Protein AF-X1BSR6-F1 (afdb_monomer_lite)

Structure (mmCIF, N/CA/C/O backbone):
data_AF-X1BSR6-F1
#
_entry.id   AF-X1BSR6-F1
#
loop_
_atom_site.group_PDB
_atom_site.id
_atom_site.type_symbol
_atom_site.label_atom_id
_atom_site.label_alt_id
_atom_site.label_comp_id
_atom_site.label_asym_id
_atom_site.label_entity_id
_atom_site.label_seq_id
_atom_site.pdbx_PDB_ins_code
_atom_site.Cartn_x
_atom_site.Cartn_y
_atom_site.Cartn_z
_atom_site.occupancy
_atom_site.B_iso_or_equiv
_atom_site.auth_seq_id
_atom_site.auth_comp_id
_atom_site.auth_asym_id
_atom_site.auth_atom_id
_atom_site.pdbx_PDB_model_num
ATOM 1 N N . MET A 1 1 ? 12.306 17.202 7.861 1.00 39.97 1 MET A N 1
ATOM 2 C CA . MET A 1 1 ? 11.579 16.830 6.628 1.00 39.97 1 MET A CA 1
ATOM 3 C C . MET A 1 1 ? 10.777 18.038 6.189 1.00 39.97 1 MET A C 1
ATOM 5 O O . MET A 1 1 ? 9.945 18.512 6.957 1.00 39.97 1 MET A O 1
ATOM 9 N N . GLU A 1 2 ? 11.117 18.583 5.027 1.00 38.56 2 GLU A N 1
ATOM 10 C CA . GLU A 1 2 ? 10.506 19.786 4.456 1.00 38.56 2 GLU A CA 1
ATOM 11 C C . GLU A 1 2 ? 9.180 19.428 3.772 1.00 38.56 2 GLU A C 1
ATOM 13 O O . GLU A 1 2 ? 9.033 18.335 3.227 1.00 38.56 2 GLU A O 1
ATOM 18 N N . MET A 1 3 ? 8.191 20.317 3.859 1.00 45.91 3 MET A N 1
ATOM 19 C CA . MET A 1 3 ? 6.842 20.101 3.336 1.00 45.91 3 MET A CA 1
ATOM 20 C C . MET A 1 3 ? 6.542 21.170 2.289 1.00 45.91 3 MET A C 1
ATOM 22 O O . MET A 1 3 ? 6.372 22.337 2.640 1.00 45.91 3 MET A O 1
ATOM 26 N N . GLU A 1 4 ? 6.420 20.769 1.027 1.00 50.41 4 GLU A N 1
ATOM 27 C CA . GLU A 1 4 ? 5.954 21.639 -0.051 1.00 50.41 4 GLU A CA 1
ATOM 28 C C . GLU A 1 4 ? 4.694 21.034 -0.685 1.00 50.41 4 GLU A C 1
ATOM 30 O O . GLU A 1 4 ? 4.683 19.892 -1.139 1.00 50.41 4 GLU A O 1
ATOM 35 N N . ASN A 1 5 ? 3.597 21.793 -0.681 1.00 53.84 5 ASN A N 1
ATOM 36 C CA . ASN A 1 5 ? 2.402 21.459 -1.454 1.00 53.84 5 ASN A CA 1
ATOM 37 C C . ASN A 1 5 ? 2.696 21.772 -2.932 1.00 53.84 5 ASN A C 1
ATOM 39 O O . ASN A 1 5 ? 3.247 22.833 -3.212 1.00 53.84 5 ASN A O 1
ATOM 43 N N . LEU A 1 6 ? 2.318 20.904 -3.877 1.00 49.25 6 LEU A N 1
ATOM 44 C CA . LEU A 1 6 ? 2.512 21.145 -5.316 1.00 49.25 6 LEU A CA 1
ATOM 45 C C . LEU A 1 6 ? 1.971 22.511 -5.751 1.00 49.25 6 LEU A C 1
ATOM 47 O O . LEU A 1 6 ? 2.647 23.224 -6.485 1.00 49.25 6 LEU A O 1
ATOM 51 N N . LEU A 1 7 ? 0.814 22.928 -5.230 1.00 49.25 7 LEU A N 1
ATOM 52 C CA . LEU A 1 7 ? 0.276 24.263 -5.488 1.00 49.25 7 LEU A CA 1
ATOM 53 C C . LEU A 1 7 ? 1.253 25.358 -5.031 1.00 49.25 7 LEU A C 1
ATOM 55 O O . LEU A 1 7 ? 1.513 26.293 -5.771 1.00 49.25 7 LEU A O 1
ATOM 59 N N . HIS A 1 8 ? 1.857 25.195 -3.854 1.00 51.88 8 HIS A N 1
ATOM 60 C CA . HIS A 1 8 ? 2.842 26.124 -3.300 1.00 51.88 8 HIS A CA 1
ATOM 61 C C . HIS A 1 8 ? 4.158 26.150 -4.096 1.00 51.88 8 HIS A C 1
ATOM 63 O O . HIS A 1 8 ? 4.793 27.198 -4.180 1.00 51.88 8 HIS A O 1
ATOM 69 N N . VAL A 1 9 ? 4.562 25.026 -4.699 1.00 59.09 9 VAL A N 1
ATOM 70 C CA . VAL A 1 9 ? 5.701 24.969 -5.633 1.00 59.09 9 VAL A CA 1
ATOM 71 C C . VAL A 1 9 ? 5.385 25.764 -6.900 1.00 59.09 9 VAL A C 1
ATOM 73 O O . VAL A 1 9 ? 6.207 26.558 -7.350 1.00 59.09 9 VAL A O 1
ATOM 76 N N . PHE A 1 10 ? 4.180 25.594 -7.449 1.00 47.69 10 PHE A N 1
ATOM 77 C CA . PHE A 1 10 ? 3.770 26.251 -8.690 1.00 47.69 10 PHE A CA 1
ATOM 78 C C . PHE A 1 10 ? 3.424 27.739 -8.527 1.00 47.69 10 PHE A C 1
ATOM 80 O O . PHE A 1 10 ? 3.534 28.486 -9.495 1.00 47.69 10 PHE A O 1
ATOM 87 N N . THR A 1 11 ? 3.034 28.197 -7.334 1.00 59.94 11 THR A N 1
ATOM 88 C CA . THR A 1 11 ? 2.651 29.600 -7.074 1.00 59.94 11 THR A CA 1
ATOM 89 C C . THR A 1 11 ? 3.748 30.422 -6.393 1.00 59.94 11 THR A C 1
ATOM 91 O O . THR A 1 11 ? 3.463 31.479 -5.831 1.00 59.94 11 THR A O 1
ATOM 94 N N . ARG A 1 12 ? 4.995 29.940 -6.363 1.00 52.12 12 ARG A N 1
ATOM 95 C CA . ARG A 1 12 ? 6.097 30.608 -5.661 1.00 52.12 12 ARG A CA 1
ATOM 96 C C . ARG A 1 12 ? 6.540 31.868 -6.416 1.00 52.12 12 ARG A C 1
ATOM 98 O O . ARG A 1 12 ? 7.368 31.801 -7.314 1.00 52.12 12 ARG A O 1
ATOM 105 N N . THR A 1 13 ? 6.003 33.017 -6.019 1.00 48.03 13 THR A N 1
ATOM 106 C CA . THR A 1 13 ? 6.520 34.353 -6.355 1.00 48.03 13 THR A CA 1
ATOM 107 C C . THR A 1 13 ? 7.184 34.937 -5.107 1.00 48.03 13 THR A C 1
ATOM 109 O O . THR A 1 13 ? 6.492 35.347 -4.183 1.00 48.03 13 THR A O 1
ATOM 112 N N . ASP A 1 14 ? 8.509 34.835 -5.077 1.00 52.19 14 ASP A N 1
ATOM 113 C CA . ASP A 1 14 ? 9.529 35.379 -4.169 1.00 52.19 14 ASP A CA 1
ATOM 114 C C . ASP A 1 14 ? 9.252 35.780 -2.697 1.00 52.19 14 ASP A C 1
ATOM 116 O O . ASP A 1 14 ? 8.376 36.560 -2.341 1.00 52.19 14 ASP A O 1
ATOM 120 N N . GLU A 1 15 ? 10.182 35.253 -1.886 1.00 49.81 15 GLU A N 1
ATOM 121 C CA . GLU A 1 15 ? 10.817 35.744 -0.656 1.00 49.81 15 GLU A CA 1
ATOM 122 C C . GLU A 1 15 ? 9.979 36.079 0.598 1.00 49.81 15 GLU A C 1
ATOM 124 O O . GLU A 1 15 ? 9.174 36.998 0.652 1.00 49.81 15 GLU A O 1
ATOM 129 N N . THR A 1 16 ? 10.337 35.388 1.694 1.00 46.22 16 THR A N 1
ATOM 130 C CA . THR A 1 16 ? 9.977 35.629 3.112 1.00 46.22 16 THR A CA 1
ATOM 131 C C . THR A 1 16 ? 8.720 34.950 3.678 1.00 46.22 16 THR A C 1
ATOM 133 O O . THR A 1 16 ? 7.820 35.573 4.235 1.00 46.22 16 THR A O 1
ATOM 136 N N . LYS A 1 17 ? 8.724 33.613 3.744 1.00 45.12 17 LYS A N 1
ATOM 137 C CA . LYS A 1 17 ? 8.027 32.911 4.840 1.00 45.12 17 LYS A CA 1
ATOM 138 C C . LYS A 1 17 ? 8.939 31.866 5.472 1.00 45.12 17 LYS A C 1
ATOM 140 O O . LYS A 1 17 ? 9.470 31.007 4.780 1.00 45.12 17 LYS A O 1
ATOM 145 N N . LYS A 1 18 ? 9.128 31.970 6.796 1.00 41.59 18 LYS A N 1
ATOM 146 C CA . LYS A 1 18 ? 9.916 31.027 7.606 1.00 41.59 18 LYS A CA 1
ATOM 147 C C . LYS A 1 18 ? 9.468 29.596 7.315 1.00 41.59 18 LYS A C 1
ATOM 149 O O . LYS A 1 18 ? 8.315 29.242 7.569 1.00 41.59 18 LYS A O 1
ATOM 154 N N . ILE A 1 19 ? 10.410 28.802 6.820 1.00 42.59 19 ILE A N 1
ATOM 155 C CA . ILE A 1 19 ? 10.279 27.362 6.625 1.00 42.59 19 ILE A CA 1
ATOM 156 C C . ILE A 1 19 ? 9.956 26.756 7.996 1.00 42.59 19 ILE A C 1
ATOM 158 O O . ILE A 1 19 ? 10.696 26.943 8.963 1.00 42.59 19 ILE A O 1
ATOM 162 N N . ARG A 1 20 ? 8.792 26.110 8.122 1.00 42.84 20 ARG A N 1
ATOM 163 C CA . ARG A 1 20 ? 8.399 25.429 9.361 1.00 42.84 20 ARG A CA 1
ATOM 164 C C . ARG A 1 20 ? 9.090 24.075 9.406 1.00 42.84 20 ARG A C 1
ATOM 166 O O . ARG A 1 20 ? 8.623 23.121 8.791 1.00 42.84 20 ARG A O 1
ATOM 173 N N . GLU A 1 21 ? 10.165 23.981 10.173 1.00 41.47 21 GLU A N 1
ATOM 174 C CA . GLU A 1 21 ? 10.734 22.689 10.539 1.00 41.47 21 GLU A CA 1
ATOM 175 C C . GLU A 1 21 ? 9.756 21.939 11.461 1.00 41.47 21 GLU A C 1
ATOM 177 O O . GLU A 1 21 ? 9.499 22.342 12.597 1.00 41.47 21 GLU A O 1
ATOM 182 N N . SER A 1 22 ? 9.169 20.845 10.966 1.00 44.88 22 SER A N 1
ATOM 183 C CA . SER A 1 22 ? 8.437 19.884 11.799 1.00 44.88 22 SER A CA 1
ATOM 184 C C . SER A 1 22 ? 9.415 18.833 12.314 1.00 44.88 22 SER A C 1
ATOM 186 O O . SER A 1 22 ? 9.932 18.026 11.544 1.00 44.88 22 SER A O 1
ATOM 188 N N . GLN A 1 23 ? 9.629 18.821 13.629 1.00 41.06 23 GLN A N 1
ATOM 189 C CA . GLN A 1 23 ? 10.448 17.824 14.330 1.00 41.06 23 GLN A CA 1
ATOM 190 C C . GLN A 1 23 ? 9.760 16.441 14.439 1.00 41.06 23 GLN A C 1
ATOM 192 O O . GLN A 1 23 ? 10.391 15.475 14.844 1.00 41.06 23 GLN A O 1
ATOM 197 N N . ASN A 1 24 ? 8.485 16.317 14.031 1.00 42.34 24 ASN A N 1
ATOM 198 C CA . ASN A 1 24 ? 7.654 15.114 14.229 1.00 42.34 24 ASN A CA 1
ATOM 199 C C . ASN A 1 24 ? 7.085 14.532 12.920 1.00 42.34 24 ASN A C 1
ATOM 201 O O . ASN A 1 24 ? 5.942 14.082 12.885 1.00 42.34 24 ASN A O 1
ATOM 205 N N . GLY A 1 25 ? 7.837 14.565 11.821 1.00 48.28 25 GLY A N 1
ATOM 206 C CA . GLY A 1 25 ? 7.368 13.994 10.554 1.00 48.28 25 GLY A CA 1
ATOM 207 C C . GLY A 1 25 ? 6.241 14.790 9.868 1.00 48.28 25 GLY A C 1
ATOM 208 O O . GLY A 1 25 ? 6.017 15.967 10.179 1.00 48.28 25 GLY A O 1
ATOM 209 N N . LEU A 1 26 ? 5.573 14.154 8.894 1.00 45.00 26 LEU A N 1
ATOM 210 C CA . LEU A 1 26 ? 4.470 14.716 8.097 1.00 45.00 26 LEU A CA 1
ATOM 211 C C . LEU A 1 26 ? 3.224 14.875 8.983 1.00 45.00 26 LEU A C 1
ATOM 213 O O . LEU A 1 26 ? 2.701 13.893 9.500 1.00 45.00 26 LEU A O 1
ATOM 217 N N . LYS A 1 27 ? 2.736 16.110 9.151 1.00 41.84 27 LYS A N 1
ATOM 218 C CA . LYS A 1 27 ? 1.511 16.410 9.907 1.00 41.84 27 LYS A CA 1
ATOM 219 C C . LYS A 1 27 ? 0.389 16.783 8.941 1.00 41.84 27 LYS A C 1
ATOM 221 O O . LYS A 1 27 ? 0.240 17.950 8.589 1.00 41.84 27 LYS A O 1
ATOM 226 N N . PHE A 1 28 ? -0.387 15.795 8.515 1.00 48.16 28 PHE A N 1
ATOM 227 C CA . PHE A 1 28 ? -1.668 16.034 7.848 1.00 48.16 28 PHE A CA 1
ATOM 228 C C . PHE A 1 28 ? -2.735 16.402 8.891 1.00 48.16 28 PHE A C 1
ATOM 230 O O . PHE A 1 28 ? -2.584 16.070 10.071 1.00 48.16 28 PHE A O 1
ATOM 237 N N . ARG A 1 29 ? -3.827 17.069 8.489 1.00 47.22 29 ARG A N 1
ATOM 238 C CA . ARG A 1 29 ? -5.056 17.031 9.298 1.00 47.22 29 ARG A CA 1
ATOM 239 C C . ARG A 1 29 ? -5.585 15.605 9.176 1.00 47.22 29 ARG A C 1
ATOM 241 O O . ARG A 1 29 ? -6.259 15.264 8.214 1.00 47.22 29 ARG A O 1
ATOM 248 N N . THR A 1 30 ? -5.170 14.762 10.112 1.00 54.16 30 THR A N 1
ATOM 249 C CA . THR A 1 30 ? -5.515 13.345 10.134 1.00 54.16 30 THR A CA 1
ATOM 250 C C . THR A 1 30 ? -7.022 13.156 10.294 1.00 54.16 30 THR A C 1
ATOM 252 O O . THR A 1 30 ? -7.743 14.043 10.760 1.00 54.16 30 THR A O 1
ATOM 255 N N . ILE A 1 31 ? -7.486 11.952 9.970 1.00 68.06 31 ILE A N 1
ATOM 256 C CA . ILE A 1 31 ? -8.754 11.401 10.466 1.00 68.06 31 ILE A CA 1
ATOM 257 C C . ILE A 1 31 ? -8.887 11.576 11.995 1.00 68.06 31 ILE A C 1
ATOM 259 O O . ILE A 1 31 ? -7.911 11.899 12.682 1.00 68.06 31 ILE A O 1
ATOM 263 N N . CYS A 1 32 ? -10.096 11.383 12.541 1.00 71.81 32 CYS A N 1
ATOM 264 C CA . CYS A 1 32 ? -10.328 11.558 13.978 1.00 71.81 32 CYS A CA 1
ATOM 265 C C . CYS A 1 32 ? -9.362 10.697 14.816 1.00 71.81 32 CYS A C 1
ATOM 267 O O . CYS A 1 32 ? -8.867 9.664 14.357 1.00 71.81 32 CYS A O 1
ATOM 269 N N . LYS A 1 33 ? -9.093 11.138 16.052 1.00 77.00 33 LYS A N 1
ATOM 270 C CA . LYS A 1 33 ? -8.134 10.493 16.960 1.00 77.00 33 LYS A CA 1
ATOM 271 C C . LYS A 1 33 ? -8.378 8.985 17.077 1.00 77.00 33 LYS A C 1
ATOM 273 O O . LYS A 1 33 ? -7.437 8.218 16.933 1.00 77.00 33 LYS A O 1
ATOM 278 N N . GLU A 1 34 ? -9.633 8.587 17.263 1.00 80.38 34 GLU A N 1
ATOM 279 C CA . GLU A 1 34 ? -10.041 7.186 17.406 1.00 80.38 34 GLU A CA 1
ATOM 280 C C . GLU A 1 34 ? -9.697 6.355 16.166 1.00 80.38 34 GLU A C 1
ATOM 282 O O . GLU A 1 34 ? -9.068 5.308 16.285 1.00 80.38 34 GLU A O 1
ATOM 287 N N . CYS A 1 35 ? -10.025 6.840 14.964 1.00 76.00 35 CYS A N 1
ATOM 288 C CA . CYS A 1 35 ? -9.687 6.133 13.730 1.00 76.00 35 CYS A CA 1
ATOM 289 C C . CYS A 1 35 ? -8.169 6.068 13.505 1.00 76.00 35 CYS A C 1
ATOM 291 O O . CYS A 1 35 ? -7.666 5.054 13.027 1.00 76.00 35 CYS A O 1
ATOM 293 N N . ASN A 1 36 ? -7.427 7.124 13.855 1.00 77.31 36 ASN A N 1
ATOM 294 C CA . ASN A 1 36 ? -5.969 7.129 13.732 1.00 77.31 36 ASN A CA 1
ATOM 295 C C . ASN A 1 36 ? -5.310 6.142 14.709 1.00 77.31 36 ASN A C 1
ATOM 297 O O . ASN A 1 36 ? -4.401 5.409 14.328 1.00 77.31 36 ASN A O 1
ATOM 301 N N . GLU A 1 37 ? -5.786 6.087 15.953 1.00 83.56 37 GLU A N 1
ATOM 302 C CA . GLU A 1 37 ? -5.343 5.103 16.945 1.00 83.56 37 GLU A CA 1
ATOM 303 C C . GLU A 1 37 ? -5.713 3.677 16.522 1.00 83.56 37 GLU A C 1
ATOM 305 O O . GLU A 1 37 ? -4.887 2.775 16.650 1.00 83.56 37 GLU A O 1
ATOM 310 N N . PHE A 1 38 ? -6.903 3.474 15.951 1.00 85.62 38 PHE A N 1
ATOM 311 C CA . PHE A 1 38 ? -7.327 2.185 15.410 1.00 85.62 38 PHE A CA 1
ATOM 312 C C . PHE A 1 38 ? -6.395 1.699 14.292 1.00 85.62 38 PHE A C 1
ATOM 314 O O . PHE A 1 38 ? -5.888 0.580 14.378 1.00 85.62 38 PHE A O 1
ATOM 321 N N . LEU A 1 39 ? -6.110 2.540 13.285 1.00 85.12 39 LEU A N 1
ATOM 322 C CA . LEU A 1 39 ? -5.148 2.220 12.219 1.00 85.12 39 LEU A CA 1
ATOM 323 C C . LEU A 1 39 ? -3.774 1.862 12.805 1.00 85.12 39 LEU A C 1
ATOM 325 O O . LEU A 1 39 ? -3.238 0.785 12.520 1.00 85.12 39 LEU A O 1
ATOM 329 N N . GLY A 1 40 ? -3.279 2.730 13.694 1.00 84.38 40 GLY A N 1
ATOM 330 C CA . GLY A 1 40 ? -1.985 2.599 14.357 1.00 84.38 40 GLY A CA 1
ATOM 331 C C . GLY A 1 40 ? -1.825 1.315 15.166 1.00 84.38 40 GLY A C 1
ATOM 332 O O . GLY A 1 40 ? -0.746 0.730 15.212 1.00 84.38 40 GLY A O 1
ATOM 333 N N . GLN A 1 41 ? -2.894 0.841 15.801 1.00 87.88 41 GLN A N 1
ATOM 334 C CA . GLN A 1 41 ? -2.857 -0.388 16.594 1.00 87.88 41 GLN A CA 1
ATOM 335 C C . GLN A 1 41 ? -3.062 -1.643 15.740 1.00 87.88 41 GLN A C 1
ATOM 337 O O . GLN A 1 41 ? -2.451 -2.678 16.010 1.00 87.88 41 GLN A O 1
ATOM 342 N N . LYS A 1 42 ? -3.935 -1.584 14.729 1.00 89.81 42 LYS A N 1
ATOM 343 C CA . LYS A 1 42 ? -4.405 -2.777 14.006 1.00 89.81 42 LYS A CA 1
ATOM 344 C C . LYS A 1 42 ? -3.568 -3.134 12.786 1.00 89.81 42 LYS A C 1
ATOM 346 O O . LYS A 1 42 ? -3.385 -4.330 12.519 1.00 89.81 42 LYS A O 1
ATOM 351 N N . TYR A 1 43 ? -3.086 -2.134 12.049 1.00 92.31 43 TYR A N 1
ATOM 352 C CA . TYR A 1 43 ? -2.506 -2.332 10.718 1.00 92.31 43 TYR A CA 1
ATOM 353 C C . TYR A 1 43 ? -1.057 -1.848 10.614 1.00 92.31 43 TYR A C 1
ATOM 355 O O . TYR A 1 43 ? -0.243 -2.561 10.020 1.00 92.31 43 TYR A O 1
ATOM 363 N N . ASP A 1 44 ? -0.699 -0.727 11.247 1.00 92.38 44 ASP A N 1
ATOM 364 C CA . ASP A 1 44 ? 0.667 -0.179 11.197 1.00 92.38 44 ASP A CA 1
ATOM 365 C C . ASP A 1 44 ? 1.761 -1.180 11.619 1.00 92.38 44 ASP A C 1
ATOM 367 O O . ASP A 1 44 ? 2.813 -1.189 10.974 1.00 92.38 44 ASP A O 1
ATOM 371 N N . PRO A 1 45 ? 1.569 -2.080 12.613 1.00 95.25 45 PRO A N 1
ATOM 372 C CA . PRO A 1 45 ? 2.587 -3.077 12.945 1.00 95.25 45 PRO A CA 1
ATOM 373 C C . PRO A 1 45 ? 2.950 -3.984 11.762 1.00 95.25 45 PRO A C 1
ATOM 375 O O . PRO A 1 45 ? 4.128 -4.253 11.545 1.00 95.25 45 PRO A O 1
ATOM 378 N N . VAL A 1 46 ? 1.962 -4.399 10.960 1.00 95.81 46 VAL A N 1
ATOM 379 C CA . VAL A 1 46 ? 2.176 -5.265 9.786 1.00 95.81 46 VAL A CA 1
ATOM 380 C C . VAL A 1 46 ? 2.856 -4.495 8.658 1.00 95.81 46 VAL A C 1
ATOM 382 O O . VAL A 1 46 ? 3.770 -5.016 8.020 1.00 95.81 46 VAL A O 1
ATOM 385 N N . VAL A 1 47 ? 2.438 -3.247 8.425 1.00 95.44 47 VAL A N 1
ATOM 386 C CA . VAL A 1 47 ? 3.057 -2.361 7.426 1.00 95.44 47 VAL A CA 1
ATOM 387 C C . VAL A 1 47 ? 4.535 -2.136 7.764 1.00 95.44 47 VAL A C 1
ATOM 389 O O . VAL A 1 47 ? 5.405 -2.307 6.907 1.00 95.44 47 VAL A O 1
ATOM 392 N N . ASN A 1 48 ? 4.826 -1.831 9.031 1.00 95.31 48 ASN A N 1
ATOM 393 C CA . ASN A 1 48 ? 6.179 -1.595 9.523 1.00 95.31 48 ASN A CA 1
ATOM 394 C C . ASN A 1 48 ? 7.041 -2.859 9.474 1.00 95.31 48 ASN A C 1
ATOM 396 O O . ASN A 1 48 ? 8.175 -2.802 9.001 1.00 95.31 48 ASN A O 1
ATOM 400 N N . GLU A 1 49 ? 6.526 -4.006 9.922 1.00 96.88 49 GLU A N 1
ATOM 401 C CA . GLU A 1 49 ? 7.247 -5.284 9.870 1.00 96.88 49 GLU A CA 1
ATOM 402 C C . GLU A 1 49 ? 7.623 -5.657 8.430 1.00 96.88 49 GLU A C 1
ATOM 404 O O . GLU A 1 49 ? 8.762 -6.063 8.166 1.00 96.88 49 GLU A O 1
ATOM 409 N N . PHE A 1 50 ? 6.694 -5.465 7.491 1.00 96.56 50 PHE A N 1
ATOM 410 C CA . PHE A 1 50 ? 6.923 -5.725 6.076 1.00 96.56 50 PHE A CA 1
ATOM 411 C C . PHE A 1 50 ? 8.000 -4.797 5.500 1.00 96.56 50 PHE A C 1
ATOM 413 O O . PHE A 1 50 ? 8.976 -5.270 4.912 1.00 96.56 50 PHE A O 1
ATOM 420 N N . ALA A 1 51 ? 7.884 -3.485 5.731 1.00 95.75 51 ALA A N 1
ATOM 421 C CA . ALA A 1 51 ? 8.866 -2.505 5.269 1.00 95.75 51 ALA A CA 1
ATOM 422 C C . ALA A 1 51 ? 10.262 -2.762 5.864 1.00 95.75 51 ALA A C 1
ATOM 424 O O . ALA A 1 51 ? 11.255 -2.771 5.136 1.00 95.75 51 ALA A O 1
ATOM 425 N N . LEU A 1 52 ? 10.354 -3.043 7.168 1.00 96.31 52 LEU A N 1
ATOM 426 C CA . LEU A 1 52 ? 11.617 -3.379 7.830 1.00 96.31 52 LEU A CA 1
ATOM 427 C C . LEU A 1 52 ? 12.240 -4.651 7.254 1.00 96.31 52 LEU A C 1
ATOM 429 O O . LEU A 1 52 ? 13.450 -4.689 7.027 1.00 96.31 52 LEU A O 1
ATOM 433 N N . SER A 1 53 ? 11.436 -5.681 6.997 1.00 95.44 53 SER A N 1
ATOM 434 C CA . SER A 1 53 ? 11.925 -6.946 6.445 1.00 95.44 53 SER A CA 1
ATOM 435 C C . SER A 1 53 ? 12.461 -6.783 5.029 1.00 95.44 53 SER A C 1
ATOM 437 O O . SER A 1 53 ? 13.575 -7.224 4.745 1.00 95.44 53 SER A O 1
ATOM 439 N N . VAL A 1 54 ? 11.731 -6.077 4.162 1.00 95.00 54 VAL A N 1
ATOM 440 C CA . VAL A 1 54 ? 12.215 -5.762 2.811 1.00 95.00 54 VAL A CA 1
ATOM 441 C C . VAL A 1 54 ? 13.460 -4.877 2.867 1.00 95.00 54 VAL A C 1
ATOM 443 O O . VAL A 1 54 ? 14.419 -5.112 2.136 1.00 95.00 54 VAL A O 1
ATOM 446 N N . GLY A 1 55 ? 13.510 -3.926 3.799 1.00 94.75 55 GLY A N 1
ATOM 447 C CA . GLY A 1 55 ? 14.684 -3.083 4.021 1.00 94.75 55 GLY A CA 1
ATOM 448 C C . GLY A 1 55 ? 15.920 -3.877 4.434 1.00 94.75 55 GLY A C 1
ATOM 449 O O . GLY A 1 55 ? 17.021 -3.551 3.999 1.00 94.75 55 GLY A O 1
ATOM 450 N N . ARG A 1 56 ? 15.754 -4.944 5.225 1.00 94.44 56 ARG A N 1
ATOM 451 C CA . ARG A 1 56 ? 16.848 -5.866 5.570 1.00 94.44 56 ARG A CA 1
ATOM 452 C C . ARG A 1 56 ? 17.351 -6.630 4.351 1.00 94.44 56 ARG A C 1
ATOM 454 O O . ARG A 1 56 ? 18.559 -6.783 4.236 1.00 94.44 56 ARG A O 1
ATOM 461 N N . TYR A 1 57 ? 16.472 -7.062 3.442 1.00 93.75 57 TYR A N 1
ATOM 462 C CA . TYR A 1 57 ? 16.905 -7.700 2.193 1.00 93.75 57 TYR A CA 1
ATOM 463 C C . TYR A 1 57 ? 17.743 -6.745 1.339 1.00 93.75 57 TYR A C 1
ATOM 465 O O . TYR A 1 57 ? 18.803 -7.132 0.865 1.00 93.75 57 TYR A O 1
ATOM 473 N N . LEU A 1 58 ? 17.321 -5.482 1.207 1.00 91.19 58 LEU A N 1
ATOM 474 C CA . LEU A 1 58 ? 18.050 -4.485 0.413 1.00 91.19 58 LEU A CA 1
ATOM 475 C C . LEU A 1 58 ? 19.390 -4.057 1.022 1.00 91.19 58 LEU A C 1
ATOM 477 O O . LEU A 1 58 ? 20.293 -3.673 0.289 1.00 91.19 58 LEU A O 1
ATOM 481 N N . LYS A 1 59 ? 19.506 -4.078 2.354 1.00 91.75 59 LYS A N 1
ATOM 482 C CA . LYS A 1 59 ? 20.722 -3.679 3.084 1.00 91.75 59 LYS A CA 1
ATOM 483 C C . LYS A 1 59 ? 21.676 -4.840 3.359 1.00 91.75 59 LYS A C 1
ATOM 485 O O . LYS A 1 59 ? 22.711 -4.633 3.982 1.00 91.75 59 LYS A O 1
ATOM 490 N N . SER A 1 60 ? 21.299 -6.058 2.994 1.00 92.06 60 SER A N 1
ATOM 491 C CA . SER A 1 60 ? 22.088 -7.242 3.288 1.00 92.06 60 SER A CA 1
ATOM 492 C C . SER A 1 60 ? 23.124 -7.493 2.196 1.00 92.06 60 SER A C 1
ATOM 494 O O . SER A 1 60 ? 22.814 -7.434 1.012 1.00 92.06 60 SER A O 1
ATOM 496 N N . ASP A 1 61 ? 24.334 -7.866 2.611 1.00 91.88 61 ASP A N 1
ATOM 497 C CA . ASP A 1 61 ? 25.414 -8.278 1.705 1.00 91.88 61 ASP A CA 1
ATOM 498 C C . ASP A 1 61 ? 25.253 -9.721 1.178 1.00 91.88 61 ASP A C 1
ATOM 500 O O . ASP A 1 61 ? 26.097 -10.224 0.431 1.00 91.88 61 ASP A O 1
ATOM 504 N N . PHE A 1 62 ? 24.188 -10.429 1.576 1.00 90.69 62 PHE A N 1
ATOM 505 C CA . PHE A 1 62 ? 23.941 -11.799 1.135 1.00 90.69 62 PHE A CA 1
ATOM 506 C C . PHE A 1 62 ? 23.395 -11.840 -0.296 1.00 90.69 62 PHE A C 1
ATOM 508 O O . PHE A 1 62 ? 22.568 -11.027 -0.705 1.00 90.69 62 PHE A O 1
ATOM 515 N N . LYS A 1 63 ? 23.810 -12.859 -1.057 1.00 88.88 63 LYS A N 1
ATOM 516 C CA . LYS A 1 63 ? 23.193 -13.172 -2.350 1.00 88.88 63 LYS A CA 1
ATOM 517 C C . LYS A 1 63 ? 21.862 -13.879 -2.114 1.00 88.88 63 LYS A C 1
ATOM 519 O O . LYS A 1 63 ? 21.840 -15.005 -1.621 1.00 88.88 63 LYS A O 1
ATOM 524 N N . PHE A 1 64 ? 20.770 -13.223 -2.483 1.00 87.75 64 PHE A N 1
ATOM 525 C CA . PHE A 1 64 ? 19.432 -13.804 -2.443 1.00 87.75 64 PHE A CA 1
ATOM 526 C C . PHE A 1 64 ? 19.081 -14.507 -3.761 1.00 87.75 64 PHE A C 1
ATOM 528 O O . PHE A 1 64 ? 19.650 -14.176 -4.805 1.00 87.75 64 PHE A O 1
ATOM 535 N N . PRO A 1 65 ? 18.144 -15.473 -3.736 1.00 90.88 65 PRO A N 1
ATOM 536 C CA . PRO A 1 65 ? 17.517 -15.967 -4.957 1.00 90.88 65 PRO A CA 1
ATOM 537 C C . PRO A 1 65 ? 16.761 -14.842 -5.679 1.00 90.88 65 PRO A C 1
ATOM 539 O O . PRO A 1 65 ? 16.389 -13.839 -5.074 1.00 90.88 65 PRO A O 1
ATOM 542 N N . GLU A 1 66 ? 16.479 -15.050 -6.967 1.00 86.75 66 GLU A N 1
ATOM 543 C CA . GLU A 1 66 ? 15.707 -14.108 -7.793 1.00 86.75 66 GLU A CA 1
ATOM 544 C C . GLU A 1 66 ? 14.309 -13.823 -7.215 1.00 86.75 66 GLU A C 1
ATOM 546 O O . GLU A 1 66 ? 13.802 -12.708 -7.319 1.00 86.75 66 GLU A O 1
ATOM 551 N N . ILE A 1 67 ? 13.704 -14.816 -6.553 1.00 89.06 67 ILE A N 1
ATOM 552 C CA . ILE A 1 67 ? 12.395 -14.701 -5.909 1.00 89.06 67 ILE A CA 1
ATOM 553 C C . ILE A 1 67 ? 12.531 -15.015 -4.420 1.00 89.06 67 ILE A C 1
ATOM 555 O O . ILE A 1 67 ? 12.940 -16.110 -4.033 1.00 89.06 67 ILE A O 1
ATOM 559 N N . ILE A 1 68 ? 12.123 -14.062 -3.580 1.00 89.88 68 ILE A N 1
ATOM 560 C CA . ILE A 1 68 ? 12.017 -14.232 -2.129 1.00 89.88 68 ILE A CA 1
ATOM 561 C C . ILE A 1 68 ? 10.540 -14.370 -1.761 1.00 89.88 68 ILE A C 1
ATOM 563 O O . ILE A 1 68 ? 9.743 -13.452 -1.960 1.00 89.88 68 ILE A O 1
ATOM 567 N N . HIS A 1 69 ? 10.173 -15.506 -1.173 1.00 89.69 69 HIS A N 1
ATOM 568 C CA . HIS A 1 69 ? 8.854 -15.689 -0.575 1.00 89.69 69 HIS A CA 1
ATOM 569 C C . HIS A 1 69 ? 8.852 -15.114 0.843 1.00 89.69 69 HIS A C 1
ATOM 571 O O . HIS A 1 69 ? 9.417 -15.699 1.764 1.00 89.69 69 HIS A O 1
ATOM 577 N N . HIS A 1 70 ? 8.220 -13.955 1.015 1.00 89.38 70 HIS A N 1
ATOM 578 C CA . HIS A 1 70 ? 8.114 -13.286 2.307 1.00 89.38 70 HIS A CA 1
ATOM 579 C C . HIS A 1 70 ? 6.749 -13.561 2.952 1.00 89.38 70 HIS A C 1
ATOM 581 O O . HIS A 1 70 ? 5.707 -13.288 2.356 1.00 89.38 70 HIS A O 1
ATOM 587 N N . LYS A 1 71 ? 6.747 -14.103 4.175 1.00 91.38 71 LYS A N 1
ATOM 588 C CA . LYS A 1 71 ? 5.520 -14.347 4.943 1.00 91.38 71 LYS A CA 1
ATOM 589 C C . LYS A 1 71 ? 5.031 -13.034 5.556 1.00 91.38 71 LYS A C 1
ATOM 591 O O . LYS A 1 71 ? 5.790 -12.359 6.234 1.00 91.38 71 LYS A O 1
ATOM 596 N N . THR A 1 72 ? 3.766 -12.692 5.338 1.00 92.56 72 THR A N 1
ATOM 597 C CA . THR A 1 72 ? 3.123 -11.496 5.906 1.00 92.56 72 THR A CA 1
ATOM 598 C C . THR A 1 72 ? 1.614 -11.729 6.045 1.00 92.56 72 THR A C 1
ATOM 600 O O . THR A 1 72 ? 1.149 -12.841 5.793 1.00 92.56 72 THR A O 1
ATOM 603 N N . LYS A 1 73 ? 0.859 -10.692 6.426 1.00 93.94 73 LYS A N 1
ATOM 604 C CA . LYS A 1 73 ? -0.607 -10.677 6.53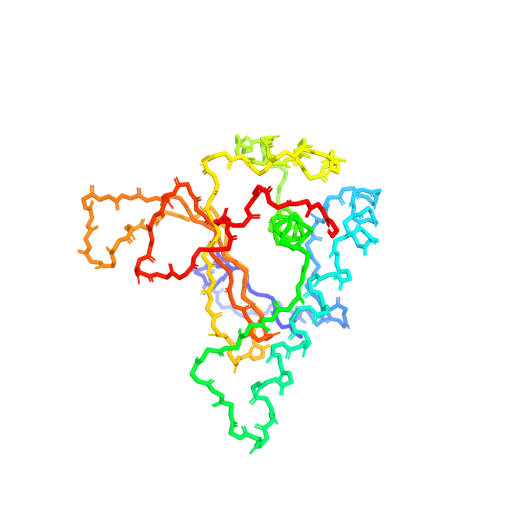3 1.00 93.94 73 LYS A CA 1
ATOM 605 C C . LYS A 1 73 ? -1.198 -9.747 5.463 1.00 93.94 73 LYS A C 1
ATOM 607 O O . LYS A 1 73 ? -1.390 -8.558 5.737 1.00 93.94 73 LYS A O 1
ATOM 612 N N . PRO A 1 74 ? -1.462 -10.235 4.235 1.00 92.44 74 PRO A N 1
ATOM 613 C CA . PRO A 1 74 ? -1.759 -9.375 3.088 1.00 92.44 74 PRO A CA 1
ATOM 614 C C . PRO A 1 74 ? -2.977 -8.477 3.286 1.00 92.44 74 PRO A C 1
ATOM 616 O O . PRO A 1 74 ? -2.925 -7.310 2.915 1.00 92.44 74 PRO A O 1
ATOM 619 N N . LEU A 1 75 ? -4.044 -8.971 3.922 1.00 91.81 75 LEU A N 1
ATOM 620 C CA . LEU A 1 75 ? -5.246 -8.167 4.152 1.00 91.81 75 LEU A CA 1
ATOM 621 C C . LEU A 1 75 ? -4.980 -6.991 5.104 1.00 91.81 75 LEU A C 1
ATOM 623 O O . LEU A 1 75 ? -5.382 -5.865 4.814 1.00 91.81 75 LEU A O 1
ATOM 627 N N . ARG A 1 76 ? -4.247 -7.221 6.202 1.00 92.50 76 ARG A N 1
ATOM 628 C CA . ARG A 1 76 ? -3.838 -6.150 7.127 1.00 92.50 76 ARG A CA 1
ATOM 629 C C . ARG A 1 76 ? -2.892 -5.157 6.457 1.00 92.50 76 ARG A C 1
ATOM 631 O O . ARG A 1 76 ? -3.035 -3.957 6.662 1.00 92.50 76 ARG A O 1
ATOM 638 N N . LEU A 1 77 ? -1.969 -5.650 5.630 1.00 94.81 77 LEU A N 1
ATOM 639 C CA . LEU A 1 77 ? -1.061 -4.809 4.851 1.00 94.81 77 LEU A CA 1
ATOM 640 C C . LEU A 1 77 ? -1.840 -3.904 3.882 1.00 94.81 77 LEU A C 1
ATOM 642 O O . LEU A 1 77 ? -1.617 -2.697 3.863 1.00 94.81 77 LEU A O 1
ATOM 646 N N . ILE A 1 78 ? -2.800 -4.463 3.137 1.00 93.94 78 ILE A N 1
ATOM 647 C CA . ILE A 1 78 ? -3.683 -3.720 2.226 1.00 93.94 78 ILE A CA 1
ATOM 648 C C . ILE A 1 78 ? -4.482 -2.654 2.991 1.00 93.94 78 ILE A C 1
ATOM 650 O O . ILE A 1 78 ? -4.473 -1.488 2.593 1.00 93.94 78 ILE A O 1
ATOM 654 N N . LYS A 1 79 ? -5.127 -3.025 4.109 1.00 91.94 79 LYS A N 1
ATOM 655 C CA . LYS A 1 79 ? -5.885 -2.088 4.959 1.00 91.94 79 LYS A CA 1
ATOM 656 C C . LYS A 1 79 ? -5.002 -0.956 5.490 1.00 91.94 79 LYS A C 1
ATOM 658 O O . LYS A 1 79 ? -5.415 0.198 5.428 1.00 91.94 79 LYS A O 1
ATOM 663 N N . GLY A 1 80 ? -3.781 -1.259 5.934 1.00 92.50 80 GLY A N 1
ATOM 664 C CA . GLY A 1 80 ? -2.819 -0.258 6.403 1.00 92.50 80 GLY A CA 1
ATOM 665 C C . GLY A 1 80 ? -2.372 0.710 5.306 1.00 92.50 80 GLY A C 1
ATOM 666 O O . GLY A 1 80 ? -2.410 1.923 5.505 1.00 92.50 80 GLY A O 1
ATOM 667 N N . ILE A 1 81 ? -2.028 0.203 4.114 1.00 93.69 81 ILE A N 1
ATOM 668 C CA . ILE A 1 81 ? -1.632 1.041 2.966 1.00 93.69 81 ILE A CA 1
ATOM 669 C C . ILE A 1 81 ? -2.753 2.015 2.596 1.00 93.69 81 ILE A C 1
ATOM 671 O O . ILE A 1 81 ? -2.505 3.215 2.450 1.00 93.69 81 ILE A O 1
ATOM 675 N N . ILE A 1 82 ? -3.988 1.522 2.464 1.00 90.44 82 ILE A N 1
ATOM 676 C CA . ILE A 1 82 ? -5.107 2.393 2.101 1.00 90.44 82 ILE A CA 1
ATOM 677 C C . ILE A 1 82 ? -5.471 3.337 3.257 1.00 90.44 82 ILE A C 1
ATOM 679 O O . ILE A 1 82 ? -5.748 4.512 3.024 1.00 90.44 82 ILE A O 1
ATOM 683 N N . GLY A 1 83 ? -5.396 2.870 4.506 1.00 88.88 83 GLY A N 1
ATOM 684 C CA . GLY A 1 83 ? -5.595 3.695 5.697 1.00 88.88 83 GLY A CA 1
ATOM 685 C C . GLY A 1 83 ? -4.662 4.904 5.736 1.00 88.88 83 GLY A C 1
ATOM 686 O O . GLY A 1 83 ? -5.129 6.030 5.919 1.00 88.88 83 GLY A O 1
ATOM 687 N N . HIS A 1 84 ? -3.368 4.707 5.471 1.00 87.75 84 HIS A N 1
ATOM 688 C CA . HIS A 1 84 ? -2.406 5.807 5.384 1.00 87.75 84 HIS A CA 1
ATOM 689 C C . HIS A 1 84 ? -2.711 6.779 4.236 1.00 87.75 84 HIS A C 1
ATOM 691 O O . HIS A 1 84 ? -2.596 7.990 4.424 1.00 87.75 84 HIS A O 1
ATOM 697 N N . LEU A 1 85 ? -3.137 6.285 3.069 1.00 86.81 85 LEU A N 1
ATOM 698 C CA . LEU A 1 85 ? -3.526 7.145 1.943 1.00 86.81 85 LEU A CA 1
ATOM 699 C C . LEU A 1 85 ? -4.766 7.993 2.257 1.00 86.81 85 LEU A C 1
ATOM 701 O O . LEU A 1 85 ? -4.795 9.180 1.927 1.00 86.81 85 LEU A O 1
ATOM 705 N N . ILE A 1 86 ? -5.769 7.432 2.939 1.00 79.31 86 ILE A N 1
ATOM 706 C CA . ILE A 1 86 ? -6.956 8.188 3.372 1.00 79.31 86 ILE A CA 1
ATOM 707 C C . ILE A 1 86 ? -6.595 9.215 4.445 1.00 79.31 86 ILE A C 1
ATOM 709 O O . ILE A 1 86 ? -7.071 10.348 4.387 1.00 79.31 86 ILE A O 1
ATOM 713 N N . ALA A 1 87 ? -5.737 8.849 5.399 1.00 77.31 87 ALA A N 1
ATOM 714 C CA . ALA A 1 87 ? -5.292 9.755 6.454 1.00 77.31 87 ALA A CA 1
ATOM 715 C C . ALA A 1 87 ? -4.442 10.926 5.926 1.00 77.31 87 ALA A C 1
ATOM 717 O O . ALA A 1 87 ? -4.420 11.992 6.541 1.00 77.31 87 ALA A O 1
ATOM 718 N N . ALA A 1 88 ? -3.775 10.757 4.782 1.00 75.50 88 ALA A N 1
ATOM 719 C CA . ALA A 1 88 ? -2.945 11.774 4.142 1.00 75.50 88 ALA A CA 1
ATOM 720 C C . ALA A 1 88 ? -3.755 12.788 3.304 1.00 75.50 88 ALA A C 1
ATOM 722 O O . ALA A 1 88 ? -3.423 13.064 2.149 1.00 75.50 88 ALA A O 1
ATOM 723 N N . LYS A 1 89 ? -4.824 13.350 3.883 1.00 69.62 89 LYS A N 1
ATOM 724 C CA . LYS A 1 89 ? -5.632 14.431 3.293 1.00 69.62 89 LYS A CA 1
ATOM 725 C C . LYS A 1 89 ? -5.355 15.783 3.946 1.00 69.62 89 LYS A C 1
ATOM 727 O O . LYS A 1 89 ? -5.090 15.877 5.143 1.00 69.62 89 LYS A O 1
ATOM 732 N N . ALA A 1 90 ? -5.431 16.842 3.142 1.00 54.88 90 ALA A N 1
ATOM 733 C CA . ALA A 1 90 ? -5.367 18.223 3.621 1.00 54.88 90 ALA A CA 1
ATOM 734 C C . ALA A 1 90 ? -6.760 18.783 3.972 1.00 54.88 90 ALA A C 1
ATOM 736 O O . ALA A 1 90 ? -6.879 19.558 4.923 1.00 54.88 90 ALA A O 1
ATOM 737 N N . GLU A 1 91 ? -7.801 18.357 3.246 1.00 56.12 91 GLU A N 1
ATOM 738 C CA . GLU A 1 91 ? -9.175 18.865 3.350 1.00 56.12 91 GLU A CA 1
ATOM 739 C C . GLU A 1 91 ? -10.201 17.719 3.449 1.00 56.12 91 GLU A C 1
ATOM 741 O O . GLU A 1 91 ? -9.948 16.588 3.018 1.00 56.12 91 GLU A O 1
ATOM 746 N N . TYR A 1 92 ? -11.343 18.001 4.086 1.00 55.53 92 TYR A N 1
ATOM 747 C CA . TYR A 1 92 ? -12.456 17.062 4.249 1.00 55.53 92 TYR A CA 1
ATOM 748 C C . TYR A 1 92 ? -13.340 17.124 3.001 1.00 55.53 92 TYR A C 1
ATOM 750 O O . TYR A 1 92 ? -14.264 17.924 2.942 1.00 55.53 92 TYR A O 1
ATOM 758 N N . ASP A 1 93 ? -13.051 16.263 2.029 1.00 56.38 93 ASP A N 1
ATOM 759 C CA . ASP A 1 93 ? -13.880 16.123 0.829 1.00 56.38 93 ASP A CA 1
ATOM 760 C C . ASP A 1 93 ? -14.590 14.768 0.798 1.00 56.38 93 ASP A C 1
ATOM 762 O O . ASP A 1 93 ? -13.979 13.721 1.071 1.00 56.38 93 ASP A O 1
ATOM 766 N N . ASP A 1 94 ? -15.860 14.788 0.387 1.00 56.59 94 ASP A N 1
ATOM 767 C CA . ASP A 1 94 ? -16.691 13.611 0.116 1.00 56.59 94 ASP A CA 1
ATOM 768 C C . ASP A 1 94 ? -16.327 12.986 -1.237 1.00 56.59 94 ASP A C 1
ATOM 770 O O . ASP A 1 94 ? -17.082 12.991 -2.209 1.00 56.59 94 ASP A O 1
ATOM 774 N N . VAL A 1 95 ? -15.119 12.429 -1.308 1.00 65.12 95 VAL A N 1
ATOM 775 C CA . VAL A 1 95 ? -14.693 11.616 -2.451 1.00 65.12 95 VAL A CA 1
ATOM 776 C C . VAL A 1 95 ? -15.363 10.242 -2.344 1.00 65.12 95 VAL A C 1
ATOM 778 O O . VAL A 1 95 ? -15.300 9.583 -1.305 1.00 65.12 95 VAL A O 1
ATOM 781 N N . VAL A 1 96 ? -15.996 9.784 -3.428 1.00 63.03 96 VAL A N 1
ATOM 782 C CA . VAL A 1 96 ? -16.734 8.504 -3.472 1.00 63.03 96 VAL A CA 1
ATOM 783 C C . VAL A 1 96 ? -15.852 7.323 -3.048 1.00 63.03 96 VAL A C 1
ATOM 785 O O . VAL A 1 96 ? -16.296 6.471 -2.278 1.00 63.03 96 VAL A O 1
ATOM 788 N N . LEU A 1 97 ? -14.586 7.313 -3.483 1.00 65.69 97 LEU A N 1
ATOM 789 C CA . LEU A 1 97 ? -13.610 6.291 -3.102 1.00 65.69 97 LEU A CA 1
ATOM 790 C C . LEU A 1 97 ? -13.399 6.263 -1.581 1.00 65.69 97 LEU A C 1
ATOM 792 O O . LEU A 1 97 ? -13.523 5.212 -0.965 1.00 65.69 97 LEU A O 1
ATOM 796 N N . ASP A 1 98 ? -13.167 7.416 -0.950 1.00 70.06 98 ASP A N 1
ATOM 797 C CA . ASP A 1 98 ? -12.967 7.502 0.499 1.00 70.06 98 ASP A CA 1
ATOM 798 C C . ASP A 1 98 ? -14.155 6.923 1.282 1.00 70.06 98 ASP A C 1
ATOM 800 O O . ASP A 1 98 ? -13.957 6.232 2.280 1.00 70.06 98 ASP A O 1
ATOM 804 N N . THR A 1 99 ? -15.387 7.162 0.828 1.00 70.12 99 THR A N 1
ATOM 805 C CA . THR A 1 99 ? -16.588 6.612 1.478 1.00 70.12 99 THR A CA 1
ATOM 806 C C . THR A 1 99 ? -16.635 5.090 1.374 1.00 70.12 99 THR A C 1
ATOM 808 O O . THR A 1 99 ? -16.886 4.419 2.377 1.00 70.12 99 THR A O 1
ATOM 811 N N . GLN A 1 100 ? -16.328 4.536 0.197 1.00 70.12 100 GLN A N 1
ATOM 812 C CA . GLN A 1 100 ? -16.257 3.086 -0.003 1.00 70.12 100 GLN A CA 1
ATOM 813 C C . GLN A 1 100 ? -15.179 2.447 0.876 1.00 70.12 100 GLN A C 1
ATOM 815 O O . GLN A 1 100 ? -15.415 1.403 1.486 1.00 70.12 100 GLN A O 1
ATOM 820 N N . VAL A 1 101 ? -14.006 3.077 0.984 1.00 76.56 101 VAL A N 1
ATOM 821 C CA . VAL A 1 101 ? -12.883 2.446 1.680 1.00 76.56 101 VAL A CA 1
ATOM 822 C C . VAL A 1 101 ? -12.910 2.653 3.200 1.00 76.56 101 VAL A C 1
ATOM 824 O O . VAL A 1 101 ? -12.374 1.825 3.934 1.00 76.56 101 VAL A O 1
ATOM 827 N N . ARG A 1 102 ? -13.593 3.686 3.716 1.00 78.00 102 ARG A N 1
ATOM 828 C CA . ARG A 1 102 ? -13.775 3.885 5.170 1.00 78.00 102 ARG A CA 1
ATOM 829 C C . ARG A 1 102 ? -14.471 2.700 5.839 1.00 78.00 102 ARG A C 1
ATOM 831 O O . ARG A 1 102 ? -13.972 2.211 6.849 1.00 78.00 102 ARG A O 1
ATOM 838 N N . GLY A 1 103 ? -15.576 2.218 5.266 1.00 77.06 103 GLY A N 1
ATOM 839 C CA . GLY A 1 103 ? -16.285 1.043 5.790 1.00 77.06 103 GLY A CA 1
ATOM 840 C C . GLY A 1 103 ? -15.397 -0.202 5.792 1.00 77.06 103 GLY A C 1
ATOM 841 O O . GLY A 1 103 ? -15.317 -0.910 6.791 1.00 77.06 103 GLY A O 1
ATOM 842 N N . PHE A 1 104 ? -14.641 -0.395 4.709 1.00 82.81 104 PHE A N 1
ATOM 843 C CA . PHE A 1 104 ? -13.680 -1.489 4.589 1.00 82.81 104 PHE A CA 1
ATOM 844 C C . PHE A 1 104 ? -12.538 -1.421 5.622 1.00 82.81 104 PHE A C 1
ATOM 846 O O . PHE A 1 104 ? -12.065 -2.440 6.114 1.00 82.81 104 PHE A O 1
ATOM 853 N N . ILE A 1 105 ? -12.040 -0.236 5.959 1.00 84.06 105 ILE A N 1
ATOM 854 C CA . ILE A 1 105 ? -10.936 -0.109 6.921 1.00 84.06 105 ILE A CA 1
ATOM 855 C C . ILE A 1 105 ? -11.398 -0.421 8.344 1.00 84.06 105 ILE A C 1
ATOM 857 O O . ILE A 1 105 ? -10.663 -1.068 9.094 1.00 84.06 105 ILE A O 1
ATOM 861 N N . LEU A 1 106 ? -12.588 0.059 8.712 1.00 82.00 106 LEU A N 1
ATOM 862 C CA . LEU A 1 106 ? -13.119 -0.049 10.071 1.00 82.00 106 LEU A CA 1
ATOM 863 C C . LEU A 1 106 ? -13.673 -1.444 10.381 1.00 82.00 106 LEU A C 1
ATOM 865 O O . LEU A 1 106 ? -13.576 -1.893 11.519 1.00 82.00 106 LEU A O 1
ATOM 869 N N . ASP A 1 107 ? -14.212 -2.144 9.384 1.00 84.81 107 ASP A N 1
ATOM 870 C CA . ASP A 1 107 ? -14.612 -3.542 9.531 1.00 84.81 107 ASP A CA 1
ATOM 871 C C . ASP A 1 107 ? -13.423 -4.471 9.252 1.00 84.81 107 ASP A C 1
ATOM 873 O O . ASP A 1 107 ? -13.003 -4.637 8.104 1.00 84.81 107 ASP A O 1
ATOM 877 N N . GLU A 1 108 ? -12.882 -5.113 10.290 1.00 82.50 108 GLU A N 1
ATOM 878 C CA . GLU A 1 108 ? -11.755 -6.050 10.175 1.00 82.50 108 GLU A CA 1
ATOM 879 C C . GLU A 1 108 ? -12.057 -7.216 9.215 1.00 82.50 108 GLU A C 1
ATOM 881 O O . GLU A 1 108 ? -11.161 -7.643 8.487 1.00 82.50 108 GLU A O 1
ATOM 886 N N . ASN A 1 109 ? -13.311 -7.671 9.135 1.00 82.19 109 ASN A N 1
ATOM 887 C CA . ASN A 1 109 ? -13.708 -8.835 8.335 1.00 82.19 109 ASN A CA 1
ATOM 888 C C . ASN A 1 109 ? -14.111 -8.488 6.898 1.00 82.19 109 ASN A C 1
ATOM 890 O O . ASN A 1 109 ? -14.341 -9.385 6.084 1.00 82.19 109 ASN A O 1
ATOM 894 N N . SER A 1 110 ? -14.204 -7.201 6.570 1.00 85.12 110 SER A N 1
ATOM 895 C CA . SER A 1 110 ? -14.570 -6.776 5.224 1.00 85.12 110 SER A CA 1
ATOM 896 C C . SER A 1 110 ? -13.495 -7.142 4.196 1.00 85.12 110 SER A C 1
ATOM 898 O O . SER A 1 110 ? -12.284 -7.011 4.431 1.00 85.12 110 SER A O 1
ATOM 900 N N . LEU A 1 111 ? -13.967 -7.572 3.026 1.00 84.00 111 LEU A N 1
ATOM 901 C CA . LEU A 1 111 ? -13.139 -7.912 1.874 1.00 84.00 111 LEU A CA 1
ATOM 902 C C . LEU A 1 111 ? -12.653 -6.652 1.157 1.00 84.00 111 LEU A C 1
ATOM 904 O O . LEU A 1 111 ? -13.337 -5.630 1.134 1.00 84.00 111 LEU A O 1
ATOM 908 N N . VAL A 1 112 ? -11.476 -6.745 0.533 1.00 85.81 112 VAL A N 1
ATOM 909 C CA . VAL A 1 112 ? -10.947 -5.662 -0.308 1.00 85.81 112 VAL A CA 1
ATOM 910 C C . VAL A 1 112 ? -11.897 -5.443 -1.491 1.00 85.81 112 VAL A C 1
ATOM 912 O O . VAL A 1 112 ? -12.142 -6.410 -2.216 1.00 85.81 112 VAL A O 1
ATOM 915 N N . PRO A 1 113 ? -12.388 -4.213 -1.735 1.00 87.56 113 PRO A N 1
ATOM 916 C CA . PRO A 1 113 ? -13.266 -3.933 -2.869 1.00 87.56 113 PRO A CA 1
ATOM 917 C C . PRO A 1 113 ? -12.667 -4.372 -4.215 1.00 87.56 113 PRO A C 1
ATOM 919 O O . PRO A 1 113 ? -11.491 -4.124 -4.496 1.00 87.56 113 PRO A O 1
ATOM 922 N N . ASP A 1 114 ? -13.476 -5.003 -5.070 1.00 87.44 114 ASP A N 1
ATOM 923 C CA . ASP A 1 114 ? -13.039 -5.579 -6.358 1.00 87.44 114 ASP A CA 1
ATOM 924 C C . ASP A 1 114 ? -12.519 -4.541 -7.359 1.00 87.44 114 ASP A C 1
ATOM 926 O O . ASP A 1 114 ? -11.731 -4.854 -8.248 1.00 87.44 114 ASP A O 1
ATOM 930 N N . ASN A 1 115 ? -12.910 -3.282 -7.184 1.00 88.19 115 ASN A N 1
ATOM 931 C CA . ASN A 1 115 ? -12.461 -2.147 -7.980 1.00 88.19 115 ASN A CA 1
ATOM 932 C C . ASN A 1 115 ? -11.193 -1.472 -7.434 1.00 88.19 115 ASN A C 1
ATOM 934 O O . ASN A 1 115 ? -10.854 -0.394 -7.905 1.00 88.19 115 ASN A O 1
ATOM 938 N N . ILE A 1 116 ? -10.517 -2.048 -6.436 1.00 90.19 116 ILE A N 1
ATOM 939 C CA . ILE A 1 116 ? -9.270 -1.505 -5.888 1.00 90.19 116 ILE A CA 1
ATOM 940 C C . ILE A 1 116 ? -8.122 -2.459 -6.190 1.00 90.19 116 ILE A C 1
ATOM 942 O O . ILE A 1 116 ? -8.160 -3.643 -5.840 1.00 90.19 116 ILE A O 1
ATOM 946 N N . TYR A 1 117 ? -7.076 -1.909 -6.799 1.00 93.81 117 TYR A N 1
ATOM 947 C CA . TYR A 1 117 ? -5.850 -2.609 -7.152 1.00 93.81 117 TYR A CA 1
ATOM 948 C C . TYR A 1 117 ? -4.656 -1.904 -6.523 1.00 93.81 117 TYR A C 1
ATOM 950 O O . TYR A 1 117 ? -4.538 -0.683 -6.616 1.00 93.81 117 TYR A O 1
ATOM 958 N N . ILE A 1 118 ? -3.770 -2.660 -5.872 1.00 95.88 118 ILE A N 1
ATOM 959 C CA . ILE A 1 118 ? -2.544 -2.117 -5.271 1.00 95.88 118 ILE A CA 1
ATOM 960 C C . ILE A 1 118 ? -1.339 -2.726 -5.968 1.00 95.88 118 ILE A C 1
ATOM 962 O O . ILE A 1 118 ? -1.064 -3.913 -5.811 1.00 95.88 118 ILE A O 1
ATOM 966 N N . PHE A 1 119 ? -0.592 -1.902 -6.688 1.00 96.44 119 PHE A N 1
ATOM 967 C CA . PHE A 1 119 ? 0.694 -2.252 -7.276 1.00 96.44 119 PHE A CA 1
ATOM 968 C C . PHE A 1 119 ? 1.833 -1.839 -6.352 1.00 96.44 119 PHE A C 1
ATOM 970 O O . PHE A 1 119 ? 1.701 -0.879 -5.590 1.00 96.44 119 PHE A O 1
ATOM 977 N N . TYR A 1 120 ? 2.959 -2.543 -6.427 1.00 96.62 120 TYR A N 1
ATOM 978 C CA . TYR A 1 120 ? 4.122 -2.236 -5.599 1.00 96.62 120 TYR A CA 1
ATOM 979 C C . TYR A 1 120 ? 5.446 -2.469 -6.326 1.00 96.62 120 TYR A C 1
ATOM 981 O O . TYR A 1 120 ? 5.540 -3.282 -7.246 1.00 96.62 120 TYR A O 1
ATOM 989 N N . TRP A 1 121 ? 6.477 -1.739 -5.903 1.00 95.88 121 TRP A N 1
ATOM 990 C CA . TRP A 1 121 ? 7.852 -1.896 -6.378 1.00 95.88 121 TRP A CA 1
ATOM 991 C C . TRP A 1 121 ? 8.852 -1.453 -5.308 1.00 95.88 121 TRP A C 1
ATOM 993 O O . TRP A 1 121 ? 8.502 -0.764 -4.348 1.00 95.88 121 TRP A O 1
ATOM 1003 N N . LEU A 1 122 ? 10.114 -1.854 -5.473 1.00 95.56 122 LEU A N 1
ATOM 1004 C CA . LEU A 1 122 ? 11.197 -1.408 -4.601 1.00 95.56 122 LEU A CA 1
ATOM 1005 C C . LEU A 1 122 ? 11.435 0.093 -4.767 1.00 95.56 122 LEU A C 1
ATOM 1007 O O . LEU A 1 122 ? 11.545 0.608 -5.878 1.00 95.56 122 LEU A O 1
ATOM 1011 N N . TYR A 1 123 ? 11.562 0.783 -3.645 1.00 96.69 123 TYR A N 1
ATOM 1012 C CA . TYR A 1 123 ? 11.802 2.213 -3.571 1.00 96.69 123 TYR A CA 1
ATOM 1013 C C . TYR A 1 123 ? 12.931 2.479 -2.561 1.00 96.69 123 TYR A C 1
ATOM 1015 O O . TYR A 1 123 ? 12.675 2.765 -1.391 1.00 96.69 123 TYR A O 1
ATOM 1023 N N . PRO A 1 124 ? 14.200 2.333 -2.981 1.00 94.62 124 PRO A N 1
ATOM 1024 C CA . PRO A 1 124 ? 15.366 2.427 -2.104 1.00 94.62 124 PRO A CA 1
ATOM 1025 C C . PRO A 1 124 ? 15.794 3.887 -1.876 1.00 94.62 124 PRO A C 1
ATOM 1027 O O . PRO A 1 124 ? 16.964 4.226 -2.027 1.00 94.62 124 PRO A O 1
ATOM 1030 N N . TYR A 1 125 ? 14.844 4.765 -1.551 1.00 92.75 125 TYR A N 1
ATOM 1031 C CA . TYR A 1 125 ? 15.100 6.189 -1.338 1.00 92.75 125 TYR A CA 1
ATOM 1032 C C . TYR A 1 125 ? 14.502 6.651 -0.011 1.00 92.75 125 TYR A C 1
ATOM 1034 O O . TYR A 1 125 ? 13.391 6.263 0.346 1.00 92.75 125 TYR A O 1
ATOM 1042 N N . ASP A 1 126 ? 15.205 7.551 0.674 1.00 87.19 126 ASP A N 1
ATOM 1043 C CA . ASP A 1 126 ? 14.806 8.072 1.990 1.00 87.19 126 ASP A CA 1
ATOM 1044 C C . ASP A 1 126 ? 13.724 9.169 1.919 1.00 87.19 126 ASP A C 1
ATOM 1046 O O . ASP A 1 126 ? 13.279 9.695 2.938 1.00 87.19 126 ASP A O 1
ATOM 1050 N N . CYS A 1 127 ? 13.280 9.529 0.711 1.00 89.88 127 CYS A N 1
ATOM 1051 C CA . CYS A 1 127 ? 12.239 10.529 0.498 1.00 89.88 127 CYS A CA 1
ATOM 1052 C C . CYS A 1 127 ? 10.845 9.893 0.528 1.00 89.88 127 CYS A C 1
ATOM 1054 O O . CYS A 1 127 ? 10.520 9.079 -0.336 1.00 89.88 127 CYS A O 1
ATOM 1056 N N . THR A 1 128 ? 9.993 10.320 1.460 1.00 90.88 128 THR A N 1
ATOM 1057 C CA . THR A 1 128 ? 8.580 9.925 1.473 1.00 90.88 128 THR A CA 1
ATOM 1058 C C . THR A 1 128 ? 7.770 10.766 0.486 1.00 90.88 128 THR A C 1
ATOM 1060 O O . THR A 1 128 ? 7.745 11.990 0.588 1.00 90.88 128 THR A O 1
ATOM 1063 N N . ILE A 1 129 ? 7.062 10.111 -0.436 1.00 90.88 129 ILE A N 1
ATOM 1064 C CA . ILE A 1 129 ? 6.181 10.749 -1.421 1.00 90.88 129 ILE A CA 1
ATOM 1065 C C . ILE A 1 129 ? 4.763 10.235 -1.216 1.00 90.88 129 ILE A C 1
ATOM 1067 O O . ILE A 1 129 ? 4.514 9.033 -1.299 1.00 90.88 129 ILE A O 1
ATOM 1071 N N . ILE A 1 130 ? 3.827 11.157 -1.015 1.00 89.94 130 ILE A N 1
ATOM 1072 C CA . ILE A 1 130 ? 2.397 10.864 -1.013 1.00 89.94 130 ILE A CA 1
ATOM 1073 C C . ILE A 1 130 ? 1.755 11.754 -2.066 1.00 89.94 130 ILE A C 1
ATOM 1075 O O . ILE A 1 130 ? 1.822 12.977 -1.967 1.00 89.94 130 ILE A O 1
ATOM 1079 N N . LEU A 1 131 ? 1.158 11.141 -3.084 1.00 88.75 131 LEU A N 1
ATOM 1080 C CA . LEU A 1 131 ? 0.386 11.849 -4.102 1.00 88.75 131 LEU A CA 1
ATOM 1081 C C . LEU A 1 131 ? -0.971 11.173 -4.227 1.00 88.75 131 LEU A C 1
ATOM 1083 O O . LEU A 1 131 ? -1.057 9.953 -4.344 1.00 88.75 131 LEU A O 1
ATOM 1087 N N . ARG A 1 132 ? -2.028 11.972 -4.199 1.00 85.25 132 ARG A N 1
ATOM 1088 C CA . ARG A 1 132 ? -3.405 11.499 -4.219 1.00 85.25 132 ARG A CA 1
ATOM 1089 C C . ARG A 1 132 ? -4.157 12.022 -5.432 1.00 85.25 132 ARG A C 1
ATOM 1091 O O . ARG A 1 132 ? -3.787 13.052 -5.984 1.00 85.25 132 ARG A O 1
ATOM 1098 N N . ASP A 1 133 ? -5.227 11.307 -5.764 1.00 83.94 133 ASP A N 1
ATOM 1099 C CA . ASP A 1 133 ? -6.315 11.743 -6.637 1.00 83.94 133 ASP A CA 1
ATOM 1100 C C . ASP A 1 133 ? -5.834 12.289 -7.992 1.00 83.94 133 ASP A C 1
ATOM 1102 O O . ASP A 1 133 ? -6.279 13.337 -8.457 1.00 83.94 133 ASP A O 1
ATOM 1106 N N . PHE A 1 134 ? -4.908 11.570 -8.637 1.00 88.06 134 PHE A N 1
ATOM 1107 C CA . PHE A 1 134 ? -4.364 11.954 -9.940 1.00 88.06 134 PHE A CA 1
ATOM 1108 C C . PHE A 1 134 ? -4.765 10.971 -11.040 1.00 88.06 134 PHE A C 1
ATOM 1110 O O . PHE A 1 134 ? -4.819 9.758 -10.835 1.00 88.06 134 PHE A O 1
ATOM 1117 N N . GLY A 1 135 ? -5.039 11.511 -12.227 1.00 89.31 135 GLY A N 1
ATOM 1118 C CA . GLY A 1 135 ? -5.306 10.734 -13.432 1.00 89.31 135 GLY A CA 1
ATOM 1119 C C . GLY A 1 135 ? -4.041 10.557 -14.264 1.00 89.31 135 GLY A C 1
ATOM 1120 O O . GLY A 1 135 ? -3.301 11.516 -14.486 1.00 89.31 135 GLY A O 1
ATOM 1121 N N . MET A 1 136 ? -3.793 9.346 -14.752 1.00 91.06 136 MET A N 1
ATOM 1122 C CA . MET A 1 136 ? -2.726 9.082 -15.722 1.00 91.06 136 MET A CA 1
ATOM 1123 C C . MET A 1 136 ? -3.098 7.902 -16.630 1.00 91.06 136 MET A C 1
ATOM 1125 O O . MET A 1 136 ? -4.018 7.147 -16.305 1.00 91.06 136 MET A O 1
ATOM 1129 N N . PRO A 1 137 ? -2.445 7.731 -17.791 1.00 90.75 137 PRO A N 1
ATOM 1130 C CA . PRO A 1 137 ? -2.679 6.554 -18.611 1.00 90.75 137 PRO A CA 1
ATOM 1131 C C . PRO A 1 137 ? -2.192 5.271 -17.927 1.00 90.75 137 PRO A C 1
ATOM 1133 O O . PRO A 1 137 ? -1.145 5.265 -17.282 1.00 90.75 137 PRO A O 1
ATOM 1136 N N . SER A 1 138 ? -2.921 4.167 -18.116 1.00 85.56 138 SER A N 1
ATOM 1137 C CA . SER A 1 138 ? -2.581 2.846 -17.549 1.00 85.56 138 SER A CA 1
ATOM 1138 C C . SER A 1 138 ? -1.269 2.271 -18.103 1.00 85.56 138 SER A C 1
ATOM 1140 O O . SER A 1 138 ? -0.671 1.369 -17.517 1.00 85.56 138 SER A O 1
ATOM 1142 N N . VAL A 1 139 ? -0.842 2.787 -19.258 1.00 88.31 139 VAL A N 1
ATOM 1143 C CA . VAL A 1 139 ? 0.456 2.541 -19.887 1.00 88.31 139 VAL A CA 1
ATOM 1144 C C . VAL A 1 139 ? 1.007 3.892 -20.329 1.00 88.31 139 VAL A C 1
ATOM 1146 O O . VAL A 1 139 ? 0.344 4.636 -21.056 1.00 88.31 139 VAL A O 1
ATOM 1149 N N . ARG A 1 140 ? 2.216 4.234 -19.900 1.00 85.50 140 ARG A N 1
ATOM 1150 C CA . ARG A 1 140 ? 2.862 5.518 -20.163 1.00 85.50 140 ARG A CA 1
ATOM 1151 C C . ARG A 1 140 ? 2.923 5.796 -21.660 1.00 85.50 140 ARG A C 1
ATOM 1153 O O . ARG A 1 140 ? 3.303 4.951 -22.463 1.00 85.50 140 ARG A O 1
ATOM 1160 N N . GLY A 1 141 ? 2.533 7.013 -22.030 1.00 86.00 141 GLY A N 1
ATOM 1161 C CA . GLY A 1 141 ? 2.464 7.446 -23.426 1.00 86.00 141 GLY A CA 1
ATOM 1162 C C . GLY A 1 1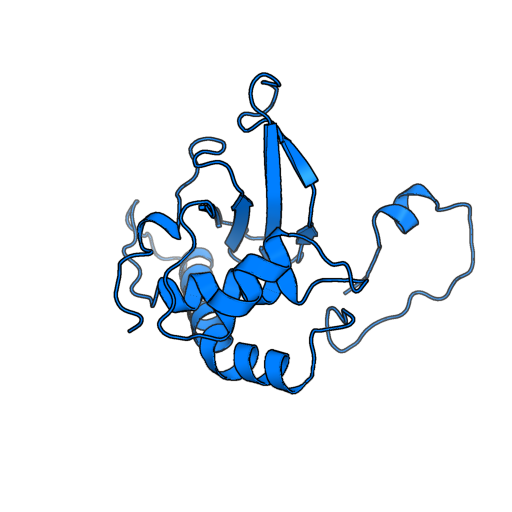41 ? 1.259 6.903 -24.205 1.00 86.00 141 GLY A C 1
ATOM 1163 O O . GLY A 1 141 ? 1.059 7.313 -25.345 1.00 86.00 141 GLY A O 1
ATOM 1164 N N . ASN A 1 142 ? 0.424 6.039 -23.614 1.00 87.31 142 ASN A N 1
ATOM 1165 C CA . ASN A 1 142 ? -0.779 5.504 -24.246 1.00 87.31 142 ASN A CA 1
ATOM 1166 C C . ASN A 1 142 ? -2.056 6.043 -23.584 1.00 87.31 142 ASN A C 1
ATOM 1168 O O . ASN A 1 142 ? -2.575 5.484 -22.623 1.00 87.31 142 ASN A O 1
ATOM 1172 N N . PHE A 1 143 ? -2.620 7.095 -24.170 1.00 87.44 143 PHE A N 1
ATOM 1173 C CA . PHE A 1 143 ? -3.812 7.780 -23.659 1.00 87.44 143 PHE A CA 1
ATOM 1174 C C . PHE A 1 143 ? -5.149 7.079 -23.968 1.00 87.44 143 PHE A C 1
ATOM 1176 O O . PHE A 1 143 ? -6.203 7.654 -23.715 1.00 87.44 143 PHE A O 1
ATOM 1183 N N . LYS A 1 144 ? -5.146 5.847 -24.505 1.00 87.44 144 LYS A N 1
ATOM 1184 C CA . LYS A 1 144 ? -6.388 5.101 -24.804 1.00 87.44 144 LYS A CA 1
ATOM 1185 C C . LYS A 1 144 ? -7.135 4.635 -23.554 1.00 87.44 144 LYS A C 1
ATOM 1187 O O . LYS A 1 144 ? -8.334 4.395 -23.623 1.00 87.44 144 LYS A O 1
ATOM 1192 N N . SER A 1 145 ? -6.423 4.463 -22.443 1.00 85.44 145 SER A N 1
ATOM 1193 C CA . SER A 1 145 ? -6.975 4.032 -21.160 1.00 85.44 145 SER A CA 1
ATOM 1194 C C . SER A 1 145 ? -6.388 4.913 -20.073 1.00 85.44 145 SER A C 1
ATOM 1196 O O . SER A 1 145 ? -5.175 4.898 -19.865 1.00 85.44 145 SER A O 1
ATOM 1198 N N . LEU A 1 146 ? -7.244 5.674 -19.399 1.00 87.44 146 LEU A N 1
ATOM 1199 C CA . LEU A 1 146 ? -6.896 6.450 -18.215 1.00 87.44 146 LEU A CA 1
ATOM 1200 C C . LEU A 1 146 ? -7.389 5.705 -16.974 1.00 87.44 146 LEU A C 1
ATOM 1202 O O . LEU A 1 146 ? -8.377 4.974 -17.038 1.00 87.44 146 LEU A O 1
ATOM 1206 N N . GLY A 1 147 ? -6.698 5.892 -15.859 1.00 87.00 147 GLY A N 1
ATOM 1207 C CA . GLY A 1 147 ? -7.139 5.428 -14.547 1.00 87.00 147 GLY A CA 1
ATOM 1208 C C . GLY A 1 147 ? -6.947 6.516 -13.502 1.00 87.00 147 GLY A C 1
ATOM 1209 O O . GLY A 1 147 ? -6.226 7.495 -13.740 1.00 87.00 147 GLY A O 1
ATOM 1210 N N . PHE A 1 148 ? -7.574 6.323 -12.350 1.00 89.25 148 PHE A N 1
ATOM 1211 C CA . PHE A 1 148 ? -7.311 7.114 -11.158 1.00 89.25 148 PHE A CA 1
ATOM 1212 C C . PHE A 1 148 ? -6.278 6.415 -10.293 1.00 89.25 148 PHE A C 1
ATOM 1214 O O . PHE A 1 148 ? -6.272 5.189 -10.154 1.00 89.25 148 PHE A O 1
ATOM 1221 N N . PHE A 1 149 ? -5.380 7.210 -9.725 1.00 90.50 149 PHE A N 1
ATOM 1222 C CA . PHE A 1 149 ? -4.230 6.706 -9.005 1.00 90.50 149 PHE A CA 1
ATOM 1223 C C . PHE A 1 149 ? -3.961 7.498 -7.732 1.00 90.50 149 PHE A C 1
ATOM 1225 O O . PHE A 1 149 ? -4.206 8.703 -7.633 1.00 90.50 149 PHE A O 1
ATOM 1232 N N . GLN A 1 150 ? -3.405 6.791 -6.756 1.00 92.25 150 GLN A N 1
ATOM 1233 C CA . GLN A 1 150 ? -2.836 7.343 -5.533 1.00 92.25 150 GLN A CA 1
ATOM 1234 C C . GLN A 1 150 ? -1.542 6.593 -5.234 1.00 92.25 150 GLN A C 1
ATOM 1236 O O . GLN A 1 150 ? -1.465 5.387 -5.448 1.00 92.25 150 GLN A O 1
ATOM 1241 N N . THR A 1 151 ? -0.509 7.264 -4.743 1.00 93.94 151 THR A N 1
ATOM 1242 C CA . THR A 1 151 ? 0.778 6.629 -4.447 1.00 93.94 151 THR A CA 1
ATOM 1243 C C . THR A 1 151 ? 1.278 7.008 -3.066 1.00 93.94 151 THR A C 1
ATOM 1245 O O . THR A 1 151 ? 1.174 8.158 -2.639 1.00 93.94 151 THR A O 1
ATOM 1248 N N . LEU A 1 152 ? 1.842 6.011 -2.394 1.00 95.06 152 LEU A N 1
ATOM 1249 C CA . LEU A 1 152 ? 2.546 6.125 -1.128 1.00 95.06 152 LEU A CA 1
ATOM 1250 C C . LEU A 1 152 ? 3.916 5.485 -1.326 1.00 95.06 152 LEU A C 1
ATOM 1252 O O . LEU A 1 152 ? 4.010 4.282 -1.562 1.00 95.06 152 LEU A O 1
ATOM 1256 N N . LYS A 1 153 ? 4.976 6.282 -1.258 1.00 95.44 153 LYS A N 1
ATOM 1257 C CA . LYS A 1 153 ? 6.359 5.831 -1.428 1.00 95.44 153 LYS A CA 1
ATOM 1258 C C . LYS A 1 153 ? 7.148 6.216 -0.199 1.00 95.44 153 LYS A C 1
ATOM 1260 O O . LYS A 1 153 ? 7.107 7.374 0.199 1.00 95.44 153 LYS A O 1
ATOM 1265 N N . TYR A 1 154 ? 7.851 5.267 0.386 1.00 95.06 154 TYR A N 1
ATOM 1266 C CA . TYR A 1 154 ? 8.796 5.498 1.471 1.00 95.06 154 TYR A CA 1
ATOM 1267 C C . TYR A 1 154 ? 9.788 4.340 1.482 1.00 95.06 154 TYR A C 1
ATOM 1269 O O . TYR A 1 154 ? 9.508 3.275 0.932 1.00 95.06 154 TYR A O 1
ATOM 1277 N N . PHE A 1 155 ? 10.968 4.527 2.066 1.00 94.31 155 PHE A N 1
ATOM 1278 C CA . PHE A 1 155 ? 11.936 3.438 2.126 1.00 94.31 155 PHE A CA 1
ATOM 1279 C C . PHE A 1 155 ? 11.319 2.209 2.828 1.00 94.31 155 PHE A C 1
ATOM 1281 O O . PHE A 1 155 ? 10.831 2.360 3.951 1.00 94.31 155 PHE A O 1
ATOM 1288 N N . PRO A 1 156 ? 11.356 0.992 2.246 1.00 95.94 156 PRO A N 1
ATOM 1289 C CA . PRO A 1 156 ? 12.012 0.579 0.998 1.00 95.94 156 PRO A CA 1
ATOM 1290 C C . PRO A 1 156 ? 11.045 0.251 -0.154 1.00 95.94 156 PRO A C 1
ATOM 1292 O O . PRO A 1 156 ? 11.443 -0.406 -1.119 1.00 95.94 156 PRO A O 1
ATOM 1295 N N . ILE A 1 157 ? 9.763 0.603 -0.042 1.00 96.62 157 ILE A N 1
ATOM 1296 C CA . ILE A 1 157 ? 8.697 0.124 -0.929 1.00 96.62 157 ILE A CA 1
ATOM 1297 C C . ILE A 1 157 ? 7.792 1.281 -1.329 1.00 96.62 157 ILE A C 1
ATOM 1299 O O . ILE A 1 157 ? 7.387 2.112 -0.517 1.00 96.62 157 ILE A O 1
ATOM 1303 N N . ALA A 1 158 ? 7.436 1.302 -2.604 1.00 96.88 158 ALA A N 1
ATOM 1304 C CA . ALA A 1 158 ? 6.405 2.173 -3.122 1.00 96.88 158 ALA A CA 1
ATOM 1305 C C . ALA A 1 158 ? 5.149 1.380 -3.457 1.00 96.88 158 ALA A C 1
ATOM 1307 O O . ALA A 1 158 ? 5.220 0.258 -3.958 1.00 96.88 158 ALA A O 1
ATOM 1308 N N . TYR A 1 159 ? 4.011 2.014 -3.208 1.00 97.38 159 TYR A N 1
ATOM 1309 C CA . TYR A 1 159 ? 2.680 1.509 -3.488 1.00 97.38 159 TYR A CA 1
ATOM 1310 C C . TYR A 1 159 ? 1.956 2.466 -4.431 1.00 97.38 159 TYR A C 1
ATOM 1312 O O . TYR A 1 159 ? 2.085 3.692 -4.325 1.00 97.38 159 TYR A O 1
ATOM 1320 N N . LEU A 1 160 ? 1.173 1.904 -5.343 1.00 95.44 160 LEU A N 1
ATOM 1321 C CA . LEU A 1 160 ? 0.286 2.622 -6.247 1.00 95.44 160 LEU A CA 1
ATOM 1322 C C . LEU A 1 160 ? -1.087 1.962 -6.192 1.00 95.44 160 LEU A C 1
ATOM 1324 O O . LEU A 1 160 ? -1.237 0.808 -6.576 1.00 95.44 160 LEU A O 1
ATOM 1328 N N . VAL A 1 161 ? -2.072 2.698 -5.703 1.00 93.69 161 VAL A N 1
ATOM 1329 C CA . VAL A 1 161 ? -3.468 2.277 -5.642 1.00 93.69 161 VAL A CA 1
ATOM 1330 C C . VAL A 1 161 ? -4.188 2.811 -6.868 1.00 93.69 161 VAL A C 1
ATOM 1332 O O . VAL A 1 161 ? -3.985 3.972 -7.226 1.00 93.69 161 VAL A O 1
ATOM 1335 N N . SER A 1 162 ? -5.006 1.982 -7.510 1.00 92.00 162 SER A N 1
ATOM 1336 C CA . SER A 1 162 ? -5.762 2.351 -8.703 1.00 92.00 162 SER A CA 1
ATOM 1337 C C . SER A 1 162 ? -7.110 1.644 -8.786 1.00 92.00 162 SER A C 1
ATOM 1339 O O . SER A 1 162 ? -7.312 0.596 -8.171 1.00 92.00 162 SER A O 1
ATOM 1341 N N . ASP A 1 163 ? -8.006 2.212 -9.588 1.00 89.69 163 ASP A N 1
ATOM 1342 C CA . ASP A 1 163 ? -9.230 1.578 -10.076 1.00 89.69 163 ASP A CA 1
ATOM 1343 C C . ASP A 1 163 ? -9.006 0.692 -11.316 1.00 89.69 163 ASP A C 1
ATOM 1345 O O . ASP A 1 163 ? -9.906 -0.033 -11.748 1.00 89.69 163 ASP A O 1
ATOM 1349 N N . ASN A 1 164 ? -7.795 0.707 -11.878 1.00 90.25 164 ASN A N 1
ATOM 1350 C CA . ASN A 1 164 ? -7.429 -0.092 -13.037 1.00 90.25 164 ASN A CA 1
ATOM 1351 C C . ASN A 1 164 ? -6.727 -1.402 -12.631 1.00 90.25 164 ASN A C 1
ATOM 1353 O O . ASN A 1 164 ? -5.751 -1.352 -11.878 1.00 90.25 164 ASN A O 1
ATOM 1357 N N . PRO A 1 165 ? -7.131 -2.568 -13.179 1.00 90.38 165 PRO A N 1
ATOM 1358 C CA . PRO A 1 165 ? -6.526 -3.862 -12.853 1.00 90.38 165 PRO A CA 1
ATOM 1359 C C . PRO A 1 165 ? -5.075 -4.031 -13.302 1.00 90.38 165 PRO A C 1
ATOM 1361 O O . PRO A 1 165 ? -4.429 -5.006 -12.919 1.00 90.38 165 PRO A O 1
ATOM 1364 N N . ARG A 1 166 ? -4.547 -3.149 -14.160 1.00 89.44 166 ARG A N 1
ATOM 1365 C CA . ARG A 1 166 ? -3.177 -3.262 -14.673 1.00 89.44 166 ARG A CA 1
ATOM 1366 C C . ARG A 1 166 ? -2.505 -1.904 -14.787 1.00 89.44 166 ARG A C 1
ATOM 1368 O O . ARG A 1 166 ? -3.090 -0.951 -15.296 1.00 89.44 166 ARG A O 1
ATOM 1375 N N . TYR A 1 167 ? -1.232 -1.866 -14.412 1.00 91.62 167 TYR A N 1
ATOM 1376 C CA . TYR A 1 167 ? -0.365 -0.718 -14.632 1.00 91.62 167 TYR A CA 1
ATOM 1377 C C . TYR A 1 167 ? 1.076 -1.178 -14.879 1.00 91.62 167 TYR A C 1
ATOM 1379 O O . TYR A 1 167 ? 1.658 -1.843 -14.025 1.00 91.62 167 TYR A O 1
ATOM 1387 N N . GLU A 1 168 ? 1.635 -0.855 -16.051 1.00 89.31 168 GLU A N 1
ATOM 1388 C CA . GLU A 1 168 ? 3.060 -1.060 -16.404 1.00 89.31 168 GLU A CA 1
ATOM 1389 C C . GLU A 1 168 ? 3.639 -2.465 -16.114 1.00 89.31 168 GLU A C 1
ATOM 1391 O O . GLU A 1 168 ? 4.829 -2.621 -15.853 1.00 89.31 168 GLU A O 1
ATOM 1396 N N . GLY A 1 169 ? 2.803 -3.510 -16.116 1.00 88.75 169 GLY A N 1
ATOM 1397 C CA . GLY A 1 169 ? 3.230 -4.876 -15.786 1.00 88.75 169 GLY A CA 1
ATOM 1398 C C . GLY A 1 169 ? 3.684 -5.076 -14.332 1.00 88.75 169 GLY A C 1
ATOM 1399 O O . GLY A 1 169 ? 4.314 -6.089 -14.032 1.00 88.75 169 GLY A O 1
ATOM 1400 N N . LEU A 1 170 ? 3.380 -4.135 -13.430 1.00 92.94 170 LEU A N 1
ATOM 1401 C CA . LEU A 1 170 ? 3.742 -4.239 -12.020 1.00 92.94 170 LEU A CA 1
ATOM 1402 C C . LEU A 1 170 ? 3.018 -5.391 -11.323 1.00 92.94 170 LEU A C 1
ATOM 1404 O O . LEU A 1 170 ? 1.892 -5.762 -11.663 1.00 92.94 170 LEU A O 1
ATOM 1408 N N . LEU A 1 171 ? 3.667 -5.915 -10.283 1.00 92.81 171 LEU A N 1
ATOM 1409 C CA . LEU A 1 171 ? 3.062 -6.903 -9.404 1.00 92.81 171 LEU A CA 1
ATOM 1410 C C . LEU A 1 171 ? 1.935 -6.271 -8.589 1.00 92.81 171 LEU A C 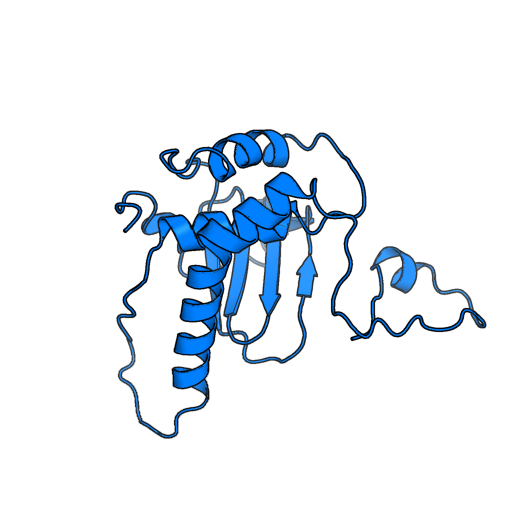1
ATOM 1412 O O . LEU A 1 171 ? 2.075 -5.185 -8.027 1.00 92.81 171 LEU A O 1
ATOM 1416 N N . GLU A 1 172 ? 0.832 -7.002 -8.500 1.00 94.31 172 GLU A N 1
ATOM 1417 C CA . GLU A 1 172 ? -0.352 -6.618 -7.745 1.00 94.31 172 GLU A CA 1
ATOM 1418 C C . GLU A 1 172 ? -0.342 -7.308 -6.371 1.00 94.31 172 GLU A C 1
ATOM 1420 O O . GLU A 1 172 ? -0.238 -8.532 -6.284 1.00 94.31 172 GLU A O 1
ATOM 1425 N N . LEU A 1 173 ? -0.462 -6.540 -5.288 1.00 94.38 173 LEU A N 1
ATOM 1426 C CA . LEU A 1 173 ? -0.619 -7.030 -3.915 1.00 94.38 173 LEU A CA 1
ATOM 1427 C C . LEU A 1 173 ? -2.040 -7.558 -3.671 1.00 94.38 173 LEU A C 1
ATOM 1429 O O . LEU A 1 173 ? -2.236 -8.559 -2.984 1.00 94.38 173 LEU A O 1
ATOM 1433 N N . THR A 1 174 ? -3.043 -6.917 -4.266 1.00 93.62 174 THR A N 1
ATOM 1434 C CA . THR A 1 174 ? -4.459 -7.269 -4.109 1.00 93.62 174 THR A CA 1
ATOM 1435 C C . THR A 1 174 ? -4.855 -8.595 -4.764 1.00 93.62 174 THR A C 1
ATOM 1437 O O . THR A 1 174 ? -5.949 -9.089 -4.501 1.00 93.62 174 THR A O 1
ATOM 1440 N N . LYS A 1 175 ? -3.949 -9.278 -5.478 1.00 92.38 175 LYS A N 1
ATOM 1441 C CA . LYS A 1 175 ? -4.130 -10.696 -5.847 1.00 92.38 175 LYS A CA 1
ATOM 1442 C C . LYS A 1 175 ? -4.243 -11.624 -4.629 1.00 92.38 175 LYS A C 1
ATOM 1444 O O . LYS A 1 175 ? -4.748 -12.733 -4.740 1.00 92.38 175 LYS A O 1
ATOM 1449 N N . TYR A 1 176 ? -3.779 -11.166 -3.464 1.00 91.12 176 TYR A N 1
ATOM 1450 C CA . TYR A 1 176 ? -3.854 -11.881 -2.190 1.00 91.12 176 TYR A CA 1
ATOM 1451 C C . TYR A 1 176 ? -5.065 -11.474 -1.331 1.00 91.12 176 TYR A C 1
ATOM 1453 O O . TYR A 1 176 ? -5.128 -11.840 -0.159 1.00 91.12 176 TY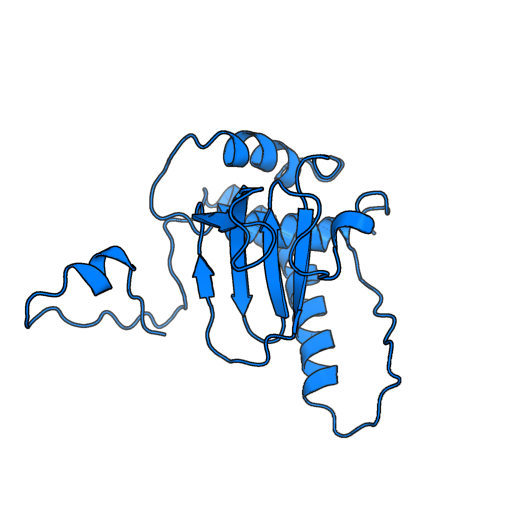R A O 1
ATOM 1461 N N . ARG A 1 177 ? -6.029 -10.719 -1.885 1.00 86.62 177 ARG A N 1
ATOM 1462 C CA . ARG A 1 177 ? -7.182 -10.168 -1.146 1.00 86.62 177 ARG A CA 1
ATOM 1463 C C . ARG A 1 177 ? -8.104 -11.208 -0.501 1.00 86.62 177 ARG A C 1
ATOM 1465 O O . ARG A 1 177 ? -8.830 -10.864 0.422 1.00 86.62 177 ARG A O 1
ATOM 1472 N N . SER A 1 178 ? -8.093 -12.446 -0.995 1.00 81.12 178 SER A N 1
ATOM 1473 C CA . SER A 1 178 ? -8.931 -13.551 -0.509 1.00 81.12 178 SER A CA 1
ATOM 1474 C C . SER A 1 178 ? -8.266 -14.399 0.580 1.00 81.12 178 SER A C 1
ATOM 1476 O O . SER A 1 178 ? -8.855 -15.381 1.029 1.00 81.12 178 SER A O 1
ATOM 1478 N N . LEU A 1 179 ? -7.027 -14.081 0.970 1.00 80.94 179 LEU A N 1
ATOM 1479 C CA . LEU A 1 179 ? -6.359 -14.766 2.074 1.00 80.94 179 LEU A CA 1
ATOM 1480 C C . LEU A 1 179 ? -6.940 -14.303 3.416 1.00 80.94 179 LEU A C 1
ATOM 1482 O O . LEU A 1 179 ? -7.381 -13.161 3.548 1.00 80.94 179 LEU A O 1
ATOM 1486 N N . GLN A 1 180 ? -6.938 -15.200 4.407 1.00 71.50 180 GLN A N 1
ATOM 1487 C 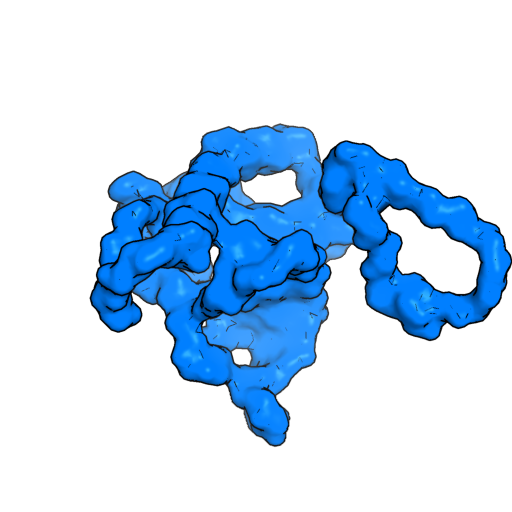CA . GLN A 1 180 ? -7.383 -14.873 5.763 1.00 71.50 180 GLN A CA 1
ATOM 1488 C C . GLN A 1 180 ? -6.545 -13.727 6.355 1.00 71.50 180 GLN A C 1
ATOM 1490 O O . GLN A 1 180 ? -5.427 -13.448 5.916 1.00 71.50 180 GLN A O 1
ATOM 1495 N N . ILE A 1 181 ? -7.112 -13.036 7.346 1.00 64.88 181 ILE A N 1
ATOM 1496 C CA . ILE A 1 181 ? -6.501 -11.846 7.952 1.00 64.88 181 ILE A CA 1
ATOM 1497 C C . ILE A 1 181 ? -5.206 -12.142 8.731 1.00 64.88 181 ILE A C 1
ATOM 1499 O O . ILE A 1 181 ? -4.415 -11.219 8.957 1.00 64.88 181 ILE A O 1
ATOM 1503 N N . ASP A 1 182 ? -4.987 -13.403 9.120 1.00 61.62 182 ASP A N 1
ATOM 1504 C CA . ASP A 1 182 ? -3.856 -13.882 9.923 1.00 61.62 182 ASP A CA 1
ATOM 1505 C C . ASP A 1 182 ? -3.105 -15.054 9.274 1.00 61.62 182 ASP A C 1
ATOM 1507 O O . ASP A 1 182 ? -3.753 -15.921 8.645 1.00 61.62 182 ASP A O 1
#

Radius of gyration: 17.55 Å; chains: 1; bounding box: 42×52×42 Å

Secondary structure (DSSP, 8-state):
-----HHHHHT--SS-------TTS----PSPHHHHHHHHHHTHHHHHHHHHHHHHHHH--S---SS------HHHHHHHHHHHHHH--SS----HHHHHHHHHHH-TTPPPPTT-EEEEEE---S--EEEEEEEEEEETTEEEEEEEEEEEEETTEEEEEESSS-STTPEESGGGTTS---

Foldse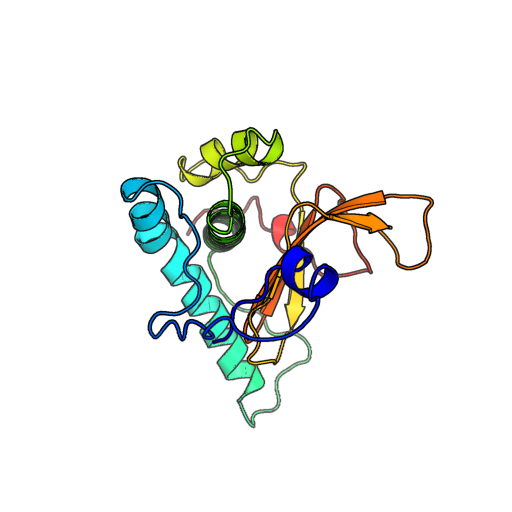ek 3Di:
DFDDDPVNVVPDDDDDDDGDDDPPPDDAPFDDPVLVVVLVVQQVVQLVVVLVVVLCVVPDPDDDPPDDDDDGQLQSNVLSVVNVLLRRDNDDDPDPVNVVSVVVNVDLPDFDDPQKWKFKDFAQDQDWDWDAFDKDALEPPDPPHIWTWIWTDHHTMIMIMISDHGHPNTDISCVCRPPDRD

Organism: NCBI:txid412755

pLDDT: mean 80.3, std 17.22, range [38.56, 97.38]

Sequence (182 aa):
MEMENLLHVFTRTDETKKIRESQNGLKFRTICKECNEFLGQKYDPVVNEFALSVGRYLKSDFKFPEIIHHKTKPLRLIKGIIGHLIAAKAEYDDVVLDTQVRGFILDENSLVPDNIYIFYWLYPYDCTIILRDFGMPSVRGNFKSLGFFQTLKYFPIAYLVSDNPRYEGLLELTKYRSLQID